Protein AF-A0AAU3GCE4-F1 (afdb_monomer_lite)

Structure (mmCIF, N/CA/C/O backbone):
data_AF-A0AAU3GCE4-F1
#
_entry.id   AF-A0AAU3GCE4-F1
#
loop_
_atom_site.group_PDB
_atom_site.id
_atom_site.type_symbol
_atom_site.label_atom_id
_atom_site.label_alt_id
_atom_site.label_comp_id
_atom_site.label_asym_id
_atom_site.label_entity_id
_atom_site.label_seq_id
_atom_site.pdbx_PDB_ins_code
_atom_site.Cartn_x
_atom_site.Cartn_y
_atom_site.Cartn_z
_atom_site.occupancy
_atom_site.B_iso_or_equiv
_atom_site.auth_seq_id
_atom_site.auth_comp_id
_atom_site.auth_asym_id
_atom_site.auth_atom_id
_atom_site.pdbx_PDB_model_num
ATOM 1 N N . MET A 1 1 ? 3.173 -20.255 -7.184 1.00 31.30 1 MET A N 1
ATOM 2 C CA . MET A 1 1 ? 2.419 -20.234 -5.909 1.00 31.30 1 MET A CA 1
ATOM 3 C C . MET A 1 1 ? 2.928 -19.047 -5.088 1.00 31.30 1 MET A C 1
ATOM 5 O O . MET A 1 1 ? 4.115 -19.064 -4.779 1.00 31.30 1 MET A O 1
ATOM 9 N N . PRO A 1 2 ? 2.137 -18.001 -4.779 1.00 40.44 2 PRO A N 1
ATOM 10 C CA . PRO A 1 2 ? 2.605 -16.914 -3.919 1.00 40.44 2 PRO A CA 1
ATOM 11 C C . PRO A 1 2 ? 2.781 -17.434 -2.488 1.00 40.44 2 PRO A C 1
ATOM 13 O O . PRO A 1 2 ? 1.910 -18.124 -1.956 1.00 40.44 2 PRO A O 1
ATOM 16 N N . ARG A 1 3 ? 3.919 -17.129 -1.862 1.00 47.22 3 ARG A N 1
ATOM 17 C CA . ARG A 1 3 ? 4.206 -17.474 -0.465 1.00 47.22 3 ARG A CA 1
ATOM 18 C C . ARG A 1 3 ? 3.305 -16.617 0.428 1.00 47.22 3 ARG A C 1
ATOM 20 O O . ARG A 1 3 ? 3.441 -15.399 0.408 1.00 47.22 3 ARG A O 1
ATOM 27 N N . ARG A 1 4 ? 2.391 -17.227 1.198 1.00 46.94 4 ARG A N 1
ATOM 28 C CA . ARG A 1 4 ? 1.580 -16.497 2.189 1.00 46.94 4 ARG A CA 1
ATOM 29 C C . ARG A 1 4 ? 2.511 -15.905 3.245 1.00 46.94 4 ARG A C 1
ATOM 31 O O . ARG A 1 4 ? 2.972 -16.613 4.137 1.00 46.94 4 ARG A O 1
ATOM 38 N N .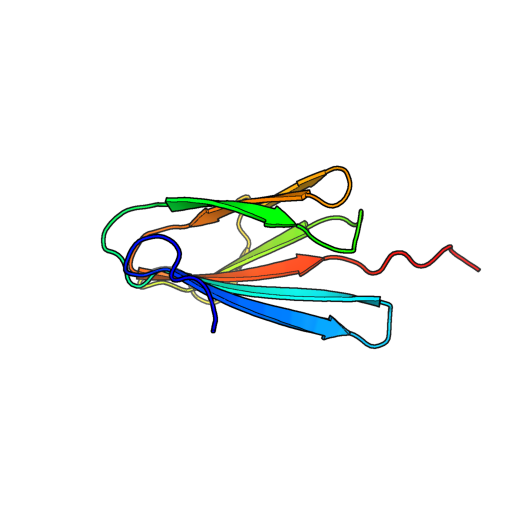 ALA A 1 5 ? 2.816 -14.620 3.122 1.00 51.56 5 ALA A N 1
ATOM 39 C CA . ALA A 1 5 ? 3.416 -13.860 4.202 1.00 51.56 5 ALA A CA 1
ATOM 40 C C . ALA A 1 5 ? 2.374 -13.781 5.332 1.00 51.56 5 ALA A C 1
ATOM 42 O O . ALA A 1 5 ? 1.261 -13.319 5.108 1.00 51.56 5 ALA A O 1
ATOM 43 N N . HIS A 1 6 ? 2.701 -14.326 6.506 1.00 54.88 6 HIS A N 1
ATOM 44 C CA . HIS A 1 6 ? 1.993 -14.129 7.778 1.00 54.88 6 HIS A CA 1
ATOM 45 C C . HIS A 1 6 ? 0.462 -13.959 7.690 1.00 54.88 6 HIS A C 1
ATOM 47 O O . HIS A 1 6 ? -0.030 -12.857 7.875 1.00 54.88 6 HIS A O 1
ATOM 53 N N . GLY A 1 7 ? -0.285 -15.039 7.420 1.00 67.19 7 GLY A N 1
ATOM 54 C CA . GLY A 1 7 ? -1.729 -15.219 7.697 1.00 67.19 7 GLY A CA 1
ATOM 55 C C . GLY A 1 7 ? -2.775 -14.265 7.082 1.00 67.19 7 GLY A C 1
ATOM 56 O O . GLY A 1 7 ? -3.913 -14.682 6.899 1.00 67.19 7 GLY A O 1
ATOM 57 N N . GLY A 1 8 ? -2.424 -13.032 6.731 1.00 86.81 8 GLY A N 1
ATOM 58 C CA . GLY A 1 8 ? -3.348 -11.966 6.352 1.00 86.81 8 GLY A CA 1
ATOM 59 C C . GLY A 1 8 ? -2.704 -10.858 5.523 1.00 86.81 8 GLY A C 1
ATOM 60 O O . GLY A 1 8 ? -3.345 -9.837 5.309 1.00 86.81 8 GLY A O 1
ATOM 61 N N . LEU A 1 9 ? -1.468 -11.038 5.043 1.00 93.62 9 LEU A N 1
ATOM 62 C CA . LEU A 1 9 ? -0.875 -10.123 4.072 1.00 93.62 9 LEU A CA 1
ATOM 63 C C . LEU A 1 9 ? -1.079 -10.624 2.644 1.00 93.62 9 LEU A C 1
ATOM 65 O O . LEU A 1 9 ? -0.732 -11.759 2.310 1.00 93.62 9 LEU A O 1
ATOM 69 N N . THR A 1 10 ? -1.585 -9.741 1.789 1.00 94.94 10 THR A N 1
ATOM 70 C CA . THR A 1 10 ? -1.587 -9.907 0.332 1.00 94.94 10 THR A CA 1
ATOM 71 C C . THR A 1 10 ? -0.846 -8.734 -0.288 1.00 94.94 10 THR A C 1
ATOM 73 O O . THR A 1 10 ? -1.091 -7.592 0.087 1.00 94.94 10 THR A O 1
ATOM 76 N N . VAL A 1 11 ? 0.068 -9.016 -1.216 1.00 93.75 11 VAL A N 1
ATOM 77 C CA . VAL A 1 11 ? 0.882 -8.002 -1.897 1.00 93.75 11 VAL A CA 1
ATOM 78 C C . VAL A 1 11 ? 0.732 -8.175 -3.401 1.00 93.75 11 VAL A C 1
ATOM 80 O O . VAL A 1 11 ? 0.957 -9.273 -3.916 1.00 93.75 11 VAL A O 1
ATOM 83 N N . THR A 1 12 ? 0.414 -7.086 -4.092 1.00 94.62 12 THR A N 1
ATOM 84 C CA . THR A 1 12 ? 0.360 -7.005 -5.555 1.00 94.62 12 THR A CA 1
ATOM 85 C C . THR A 1 12 ? 1.269 -5.877 -6.027 1.00 94.62 12 THR A C 1
ATOM 87 O O . THR A 1 12 ? 1.413 -4.861 -5.349 1.00 94.62 12 THR A O 1
ATOM 90 N N . VAL A 1 13 ? 1.913 -6.056 -7.181 1.00 92.69 13 VAL A N 1
ATOM 91 C CA . VAL A 1 13 ? 2.844 -5.073 -7.743 1.00 92.69 13 VAL A CA 1
ATOM 92 C C . VAL A 1 13 ? 2.525 -4.841 -9.211 1.00 92.69 13 VAL A C 1
ATOM 94 O O . VAL A 1 13 ? 2.432 -5.789 -9.989 1.00 92.69 13 VAL A O 1
ATOM 97 N N . PHE A 1 14 ? 2.442 -3.570 -9.585 1.00 92.06 14 PHE A N 1
ATOM 98 C CA . PHE A 1 14 ? 2.261 -3.100 -10.949 1.00 92.06 14 PHE A CA 1
ATOM 99 C C . PHE A 1 14 ? 3.477 -2.279 -11.367 1.00 92.06 14 PHE A C 1
ATOM 101 O O . PHE A 1 14 ? 4.056 -1.549 -10.561 1.00 92.06 14 PHE A O 1
ATOM 108 N N . ARG A 1 15 ? 3.879 -2.410 -12.632 1.00 90.81 15 ARG A N 1
ATOM 109 C CA . ARG A 1 15 ? 4.906 -1.569 -13.250 1.00 90.81 15 ARG A CA 1
ATOM 110 C C . ARG A 1 15 ? 4.226 -0.636 -14.245 1.00 90.81 15 ARG A C 1
ATOM 112 O O . ARG A 1 15 ? 3.497 -1.100 -15.117 1.00 90.81 15 ARG A O 1
ATOM 119 N N . ASN A 1 16 ? 4.492 0.652 -14.104 1.00 89.38 16 ASN A N 1
ATOM 120 C CA . ASN A 1 16 ? 4.037 1.690 -15.013 1.00 89.38 16 ASN A CA 1
ATOM 121 C C . ASN A 1 16 ? 4.956 1.758 -16.243 1.00 89.38 16 ASN A C 1
ATOM 123 O O . ASN A 1 16 ? 6.107 1.317 -16.205 1.00 89.38 16 ASN A O 1
ATOM 127 N N . ALA A 1 17 ? 4.454 2.326 -17.342 1.00 89.50 17 ALA A N 1
ATOM 128 C CA . ALA A 1 17 ? 5.211 2.454 -18.592 1.00 89.50 17 ALA A CA 1
ATOM 129 C C . ALA A 1 17 ? 6.473 3.329 -18.453 1.00 89.50 17 ALA A C 1
ATOM 131 O O . ALA A 1 17 ? 7.459 3.096 -19.144 1.00 89.50 17 ALA A O 1
ATOM 132 N N . ASP A 1 18 ? 6.460 4.287 -17.524 1.00 84.19 18 ASP A N 1
ATOM 133 C CA . ASP A 1 18 ? 7.585 5.165 -17.175 1.00 84.19 18 ASP A CA 1
ATOM 134 C C . ASP A 1 18 ? 8.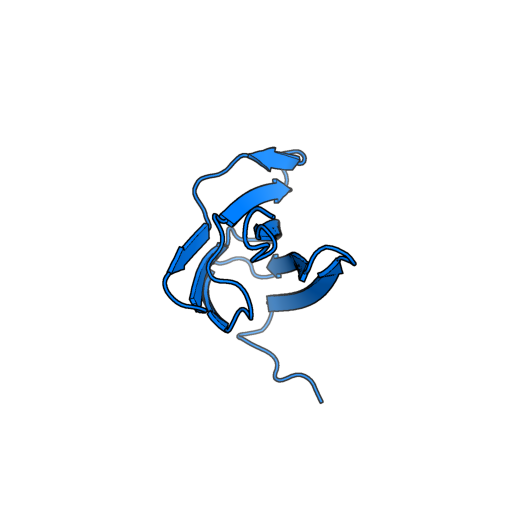640 4.488 -16.273 1.00 84.19 18 ASP A C 1
ATOM 136 O O . ASP A 1 18 ? 9.578 5.128 -15.801 1.00 84.19 18 ASP A O 1
ATOM 140 N N . GLY A 1 19 ? 8.485 3.190 -15.999 1.00 85.25 19 GLY A N 1
ATOM 141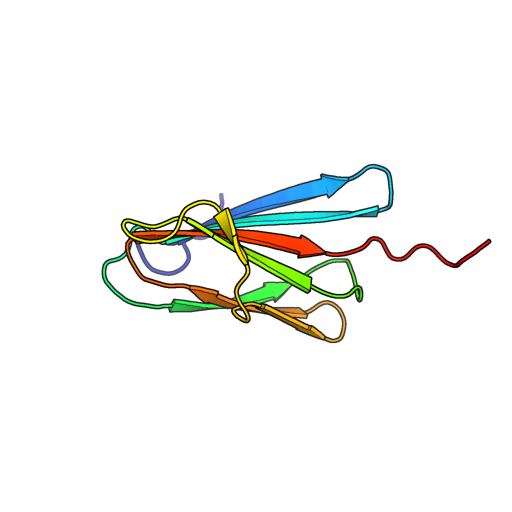 C CA . GLY A 1 19 ? 9.361 2.432 -15.112 1.00 85.25 19 GLY A CA 1
ATOM 142 C C . GLY A 1 19 ? 9.046 2.597 -13.624 1.00 85.25 19 GLY A C 1
ATOM 143 O O . GLY A 1 19 ? 9.667 1.913 -12.808 1.00 85.25 19 GLY A O 1
ATOM 144 N N . GLY A 1 20 ? 8.076 3.441 -13.256 1.00 87.56 20 GLY A N 1
ATOM 145 C CA . GLY A 1 20 ? 7.554 3.525 -11.896 1.00 87.56 20 GLY A CA 1
ATOM 146 C C . GLY A 1 20 ? 6.850 2.239 -11.469 1.00 87.56 20 GLY A C 1
ATOM 147 O O . GLY A 1 20 ? 6.506 1.381 -12.287 1.00 87.56 20 GLY A O 1
ATOM 148 N N . GLN A 1 21 ? 6.631 2.083 -10.166 1.00 90.75 21 GLN A N 1
ATOM 149 C CA . GLN A 1 21 ? 5.915 0.929 -9.626 1.00 90.75 21 GLN A CA 1
ATOM 150 C C . GLN A 1 21 ? 4.818 1.367 -8.662 1.00 90.75 21 GLN A C 1
ATOM 152 O O . GLN A 1 21 ? 4.987 2.322 -7.906 1.00 90.75 21 GLN A O 1
ATOM 157 N N . VAL A 1 22 ? 3.721 0.616 -8.649 1.00 93.06 22 VAL A N 1
ATOM 158 C CA . VAL A 1 22 ? 2.678 0.713 -7.626 1.00 93.06 22 VAL A CA 1
ATOM 159 C C . VAL A 1 22 ? 2.631 -0.611 -6.883 1.00 93.06 22 VAL A C 1
ATOM 161 O O . VAL A 1 22 ? 2.516 -1.670 -7.499 1.00 93.06 22 VAL A O 1
ATOM 164 N N . VAL A 1 23 ? 2.751 -0.558 -5.563 1.00 93.69 23 VAL A N 1
ATOM 165 C CA . VAL A 1 23 ? 2.626 -1.714 -4.677 1.00 93.69 23 VAL A CA 1
ATOM 166 C C . VAL A 1 23 ? 1.346 -1.552 -3.875 1.00 93.69 23 VAL A C 1
ATOM 168 O O . VAL A 1 23 ? 1.178 -0.561 -3.170 1.00 93.69 23 VAL A O 1
ATOM 171 N N . GLU A 1 24 ? 0.461 -2.533 -3.958 1.00 96.50 24 GLU A N 1
ATOM 172 C CA . GLU A 1 24 ? -0.742 -2.609 -3.135 1.00 96.50 24 GLU A CA 1
ATOM 173 C C . GLU A 1 24 ? -0.553 -3.692 -2.081 1.00 96.50 24 GLU A C 1
ATOM 175 O O . GLU A 1 24 ? -0.238 -4.840 -2.406 1.00 96.50 24 GLU A O 1
ATOM 180 N N . ILE A 1 25 ? -0.726 -3.322 -0.814 1.00 96.94 25 ILE A N 1
ATOM 181 C CA . ILE A 1 25 ? -0.540 -4.224 0.318 1.00 96.94 25 ILE A CA 1
ATOM 182 C C . ILE A 1 25 ? -1.801 -4.226 1.168 1.00 96.94 25 ILE A C 1
ATOM 184 O O . ILE A 1 25 ? -2.130 -3.232 1.810 1.00 96.94 25 ILE A O 1
ATOM 188 N N . LEU A 1 26 ? -2.485 -5.363 1.198 1.00 97.69 26 LEU A N 1
ATOM 189 C CA . LEU A 1 26 ? -3.649 -5.591 2.041 1.00 97.69 26 LEU A CA 1
ATOM 190 C C . LEU A 1 26 ? -3.223 -6.352 3.296 1.00 97.69 26 LEU A C 1
ATOM 192 O O . LEU A 1 26 ? -2.756 -7.489 3.194 1.00 97.69 26 LEU A O 1
ATOM 196 N N . ASN A 1 27 ? -3.430 -5.751 4.468 1.00 96.75 27 ASN A N 1
ATOM 197 C CA . ASN A 1 27 ? -3.339 -6.424 5.757 1.00 96.75 27 ASN A CA 1
ATOM 198 C C . ASN A 1 27 ? -4.742 -6.716 6.292 1.00 96.75 27 ASN A C 1
ATOM 200 O O . ASN A 1 27 ? -5.372 -5.869 6.917 1.00 96.75 27 ASN A O 1
ATOM 204 N N . THR A 1 28 ? -5.235 -7.937 6.086 1.00 96.75 28 THR A N 1
ATOM 205 C CA . THR A 1 28 ? -6.504 -8.404 6.667 1.00 96.75 28 THR A CA 1
ATOM 206 C C . THR A 1 28 ? -6.355 -8.862 8.119 1.00 96.75 28 THR A C 1
ATOM 208 O O . THR A 1 28 ? -7.342 -9.241 8.750 1.00 96.75 28 THR A O 1
ATOM 211 N N . GLY A 1 29 ? -5.129 -8.881 8.649 1.00 94.69 29 GLY A N 1
ATOM 212 C CA . GLY A 1 29 ? -4.843 -9.241 10.028 1.00 94.69 29 GLY A CA 1
ATOM 213 C C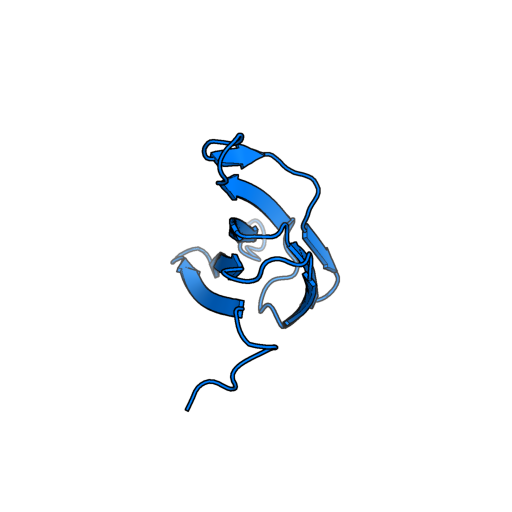 . GLY A 1 29 ? -5.347 -8.197 11.024 1.00 94.69 29 GLY A C 1
ATOM 214 O O . GLY A 1 29 ? -5.623 -7.044 10.692 1.00 94.69 29 GLY A O 1
ATOM 215 N N . THR A 1 30 ? -5.448 -8.610 12.285 1.00 94.75 30 THR A N 1
ATOM 216 C CA . THR A 1 30 ? -5.814 -7.730 13.406 1.00 94.75 30 THR A CA 1
ATOM 217 C C . THR A 1 30 ? -4.603 -7.109 14.095 1.00 94.75 30 THR A C 1
ATOM 219 O O . THR A 1 30 ? -4.763 -6.375 15.065 1.00 94.75 30 THR A O 1
ATOM 222 N N . THR A 1 31 ? -3.396 -7.402 13.612 1.00 93.94 31 THR A N 1
ATOM 223 C CA . THR A 1 31 ? -2.130 -6.891 14.139 1.00 93.94 31 THR A CA 1
ATOM 224 C C . THR A 1 31 ? -1.414 -6.062 13.084 1.00 93.94 31 THR A C 1
ATOM 226 O O . THR A 1 31 ? -1.497 -6.362 11.890 1.00 93.94 31 THR A O 1
ATOM 229 N N . ALA A 1 32 ? -0.680 -5.044 13.529 1.00 95.31 32 ALA A N 1
ATOM 230 C CA . ALA A 1 32 ? 0.242 -4.334 12.657 1.00 95.31 32 ALA A CA 1
ATOM 231 C C . ALA A 1 32 ? 1.358 -5.278 12.182 1.00 95.31 32 ALA A C 1
ATOM 233 O O . ALA A 1 32 ? 1.756 -6.192 12.911 1.00 95.31 32 ALA A O 1
ATOM 234 N N . VAL A 1 33 ? 1.853 -5.061 10.965 1.00 95.31 33 VAL A N 1
ATOM 235 C CA . VAL A 1 33 ? 2.956 -5.839 10.395 1.00 95.31 33 VAL A CA 1
ATOM 236 C C . VAL A 1 33 ? 3.973 -4.903 9.766 1.00 95.31 33 VAL A C 1
ATOM 238 O O . VAL A 1 33 ? 3.611 -4.041 8.975 1.00 95.31 33 VAL A O 1
ATOM 241 N N . THR A 1 34 ? 5.250 -5.124 10.059 1.00 93.88 34 THR A N 1
ATOM 242 C CA . THR A 1 34 ? 6.347 -4.518 9.303 1.00 93.88 34 THR A CA 1
ATOM 243 C C . THR A 1 34 ? 6.895 -5.538 8.317 1.00 93.88 34 THR A C 1
ATOM 245 O O . THR A 1 34 ? 7.159 -6.684 8.689 1.00 93.88 34 THR A O 1
ATOM 248 N N . THR A 1 35 ? 7.068 -5.143 7.058 1.00 90.25 35 THR A N 1
ATOM 249 C CA . THR A 1 35 ? 7.597 -6.022 6.011 1.00 90.25 35 THR A CA 1
ATOM 250 C C . THR A 1 35 ? 8.644 -5.318 5.158 1.00 90.25 35 THR A C 1
ATOM 252 O O . THR A 1 35 ? 8.582 -4.106 4.954 1.00 90.25 35 THR A O 1
ATOM 255 N N . ASP A 1 36 ? 9.601 -6.096 4.660 1.00 90.69 36 ASP A N 1
ATOM 256 C CA . ASP A 1 36 ? 10.618 -5.650 3.717 1.00 90.69 36 ASP A CA 1
ATOM 257 C C . ASP A 1 36 ? 10.339 -6.290 2.348 1.00 90.69 36 ASP A C 1
ATOM 259 O O . ASP A 1 36 ? 10.222 -7.511 2.215 1.00 90.69 36 ASP A O 1
ATOM 263 N N . LEU A 1 37 ? 10.232 -5.454 1.320 1.00 87.12 37 LEU A N 1
ATOM 264 C CA . LEU A 1 37 ? 9.940 -5.822 -0.061 1.00 87.12 37 LEU A CA 1
ATOM 265 C C . LEU A 1 37 ? 11.141 -5.471 -0.941 1.00 87.12 37 LEU A C 1
ATOM 267 O O . LEU A 1 37 ? 11.772 -4.427 -0.767 1.00 87.12 37 LEU A O 1
ATOM 271 N N . LEU A 1 38 ? 11.447 -6.331 -1.911 1.00 82.94 38 LEU A N 1
ATOM 272 C CA . LEU A 1 38 ? 12.398 -6.001 -2.971 1.00 82.94 38 LEU A CA 1
ATOM 273 C C . LEU A 1 38 ? 11.657 -5.245 -4.070 1.00 82.94 38 LEU A C 1
ATOM 275 O O . LEU A 1 38 ? 10.681 -5.748 -4.627 1.00 82.94 38 LEU A O 1
ATOM 279 N N . THR A 1 39 ? 12.127 -4.042 -4.374 1.00 78.38 39 THR A N 1
ATOM 280 C CA . THR A 1 39 ? 11.566 -3.174 -5.408 1.00 78.38 39 THR A CA 1
ATOM 281 C C . THR A 1 39 ? 12.617 -2.928 -6.477 1.00 78.38 39 THR A C 1
ATOM 283 O O . THR A 1 39 ? 13.807 -2.837 -6.191 1.00 78.38 39 THR A O 1
ATOM 286 N N . GLY A 1 40 ? 12.188 -2.850 -7.735 1.00 66.62 40 GLY A N 1
ATOM 287 C CA . GLY A 1 40 ? 13.098 -2.630 -8.860 1.00 66.62 40 GLY A CA 1
ATOM 288 C C . GLY A 1 40 ? 13.562 -1.180 -8.990 1.00 66.62 40 GLY A C 1
ATOM 289 O O . GLY A 1 40 ? 14.452 -0.920 -9.789 1.00 66.62 40 GLY A O 1
ATOM 290 N N . GLY A 1 41 ? 12.947 -0.260 -8.240 1.00 64.94 41 GLY A N 1
ATOM 291 C CA . GLY A 1 41 ? 13.269 1.161 -8.236 1.00 64.94 41 GLY A CA 1
ATOM 292 C C . GLY A 1 41 ? 13.954 1.634 -6.954 1.00 64.94 41 GLY A C 1
ATOM 293 O O . GLY A 1 41 ? 13.699 1.149 -5.849 1.00 64.94 41 GLY A O 1
ATOM 294 N N . ASP A 1 42 ? 14.802 2.629 -7.141 1.00 64.31 42 ASP A N 1
ATOM 295 C CA . ASP A 1 42 ? 15.564 3.429 -6.184 1.00 64.31 42 ASP A CA 1
ATOM 296 C C . ASP A 1 42 ? 14.934 4.822 -5.961 1.00 64.31 42 ASP A C 1
ATOM 298 O O . ASP A 1 42 ? 15.474 5.664 -5.242 1.00 64.31 42 ASP A O 1
ATOM 302 N N . GLY A 1 43 ? 13.746 5.037 -6.534 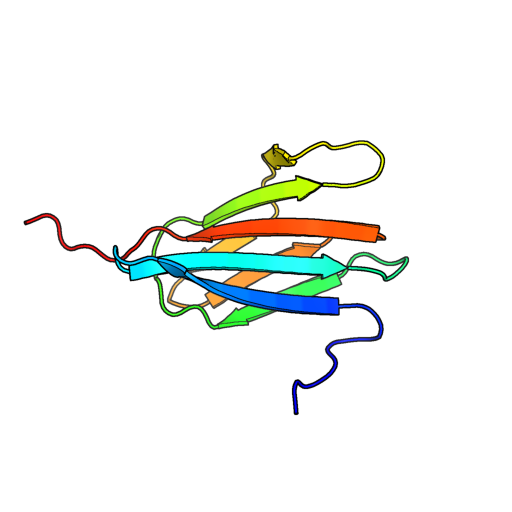1.00 65.25 43 GLY A N 1
ATOM 303 C CA . GLY A 1 43 ? 12.967 6.264 -6.422 1.00 65.25 43 GLY A CA 1
ATOM 304 C C . GLY A 1 43 ? 12.296 6.477 -5.061 1.00 65.25 43 GLY A C 1
ATOM 305 O O . GLY A 1 43 ? 12.091 5.559 -4.263 1.00 65.25 43 GLY A O 1
ATOM 306 N N . ARG A 1 44 ? 11.908 7.734 -4.811 1.00 80.56 44 ARG A N 1
ATOM 307 C CA . ARG A 1 44 ? 11.141 8.159 -3.631 1.00 80.56 44 ARG A CA 1
ATOM 308 C C . ARG A 1 44 ? 9.828 7.373 -3.533 1.00 80.56 44 ARG A C 1
ATOM 310 O O . ARG A 1 44 ? 9.067 7.324 -4.498 1.00 80.56 44 ARG A O 1
ATOM 317 N N . ALA A 1 45 ? 9.557 6.818 -2.353 1.00 88.56 45 ALA A N 1
ATOM 318 C CA . ALA A 1 45 ? 8.295 6.161 -2.034 1.00 88.56 45 ALA A CA 1
ATOM 319 C C . ALA A 1 45 ? 7.286 7.162 -1.457 1.00 88.56 45 ALA A C 1
ATOM 321 O O . ALA A 1 45 ? 7.628 7.952 -0.577 1.00 88.56 45 ALA A O 1
ATOM 322 N N . THR A 1 46 ? 6.044 7.106 -1.933 1.00 93.00 46 THR A N 1
ATOM 323 C CA . THR A 1 46 ? 4.896 7.801 -1.330 1.00 93.00 46 THR A CA 1
ATOM 324 C C . THR A 1 46 ? 3.842 6.766 -0.976 1.00 93.00 46 THR A C 1
ATOM 326 O O . THR A 1 46 ? 3.517 5.934 -1.818 1.00 93.00 46 THR A O 1
ATOM 329 N N . ALA A 1 47 ? 3.326 6.794 0.252 1.00 96.06 47 ALA A N 1
ATOM 330 C CA . ALA A 1 47 ? 2.347 5.825 0.729 1.00 96.06 47 ALA A CA 1
ATOM 331 C C . ALA A 1 47 ? 1.008 6.483 1.063 1.00 96.06 47 ALA A C 1
ATOM 333 O O . ALA A 1 47 ? 0.962 7.593 1.598 1.00 96.06 47 ALA A O 1
ATOM 334 N N . TYR A 1 48 ? -0.065 5.750 0.784 1.00 98.31 48 TYR A N 1
ATOM 335 C CA . TYR A 1 48 ? -1.443 6.116 1.075 1.00 98.31 48 TYR A CA 1
ATOM 336 C C . TYR A 1 48 ? -2.112 4.988 1.853 1.00 98.31 48 TYR A C 1
ATOM 338 O O . TYR A 1 48 ? -1.950 3.818 1.506 1.00 98.31 48 TYR A O 1
ATOM 346 N N . LEU A 1 49 ? -2.868 5.346 2.886 1.00 98.62 49 LEU A N 1
ATOM 347 C CA . LEU A 1 49 ? -3.577 4.426 3.764 1.00 98.62 49 LEU A CA 1
ATOM 348 C C . LEU A 1 49 ? -5.084 4.518 3.533 1.00 98.62 49 LEU A C 1
ATOM 350 O O . LEU A 1 49 ? -5.658 5.609 3.521 1.00 98.62 49 LEU A O 1
ATOM 354 N N . THR A 1 50 ? -5.717 3.358 3.404 1.00 98.62 50 THR A N 1
ATOM 355 C CA . THR A 1 50 ? -7.170 3.203 3.484 1.00 98.62 50 THR A CA 1
ATOM 356 C C . THR A 1 50 ? -7.507 2.222 4.602 1.00 98.62 50 THR A C 1
ATOM 358 O O . THR A 1 50 ? -7.059 1.074 4.583 1.00 98.62 50 THR A O 1
ATOM 361 N N . ASP A 1 51 ? -8.288 2.680 5.578 1.00 98.38 51 ASP A N 1
ATOM 362 C CA . ASP A 1 51 ? -8.813 1.888 6.693 1.00 98.38 51 ASP A CA 1
ATOM 363 C C . ASP A 1 51 ? -10.178 2.448 7.153 1.00 98.38 51 ASP A C 1
ATOM 365 O O . ASP A 1 51 ? -10.819 3.212 6.436 1.00 98.38 51 ASP A O 1
ATOM 369 N N . ALA A 1 52 ? -10.657 2.061 8.338 1.00 98.19 52 ALA A N 1
ATOM 370 C CA . ALA A 1 52 ? -11.947 2.517 8.870 1.00 98.19 52 ALA A CA 1
ATOM 371 C C . ALA A 1 52 ? -12.032 4.036 9.145 1.00 98.19 52 ALA A C 1
ATOM 373 O O . ALA A 1 52 ? -13.126 4.573 9.303 1.00 98.19 52 ALA A O 1
ATOM 374 N N . THR A 1 53 ? -10.889 4.712 9.247 1.00 98.19 53 THR A N 1
ATOM 375 C CA . THR A 1 53 ? -10.732 6.122 9.638 1.00 98.19 53 THR A CA 1
ATOM 376 C C . THR A 1 53 ? -9.973 6.965 8.610 1.00 98.19 53 THR A C 1
ATOM 378 O O . THR A 1 53 ? -10.023 8.191 8.671 1.00 98.19 53 THR A O 1
ATOM 381 N N . HIS A 1 54 ? -9.304 6.330 7.648 1.00 98.44 54 HIS A N 1
ATOM 382 C CA . HIS A 1 54 ? -8.518 6.967 6.596 1.00 98.44 54 HIS A CA 1
ATOM 383 C C . HIS A 1 54 ? -9.050 6.574 5.218 1.00 98.44 54 HIS A C 1
ATOM 385 O O . HIS A 1 54 ? -9.285 5.399 4.945 1.00 98.44 54 HIS A O 1
ATOM 391 N N . SER A 1 55 ? -9.188 7.550 4.322 1.00 98.25 55 SER A N 1
ATOM 392 C CA . SER A 1 55 ? -9.647 7.338 2.948 1.00 98.25 55 SER A CA 1
ATOM 393 C C . SER A 1 55 ? -8.590 7.861 1.983 1.00 98.25 55 SER A C 1
ATOM 395 O O . SER A 1 55 ? -8.590 9.046 1.655 1.00 98.25 55 SER A O 1
ATOM 397 N N . VAL A 1 56 ? -7.690 6.976 1.536 1.00 98.12 56 VAL A N 1
ATOM 398 C CA . VAL A 1 56 ? -6.544 7.313 0.665 1.00 98.12 56 VAL A CA 1
ATOM 399 C C . VAL A 1 56 ? -5.696 8.447 1.266 1.00 98.12 56 VAL A C 1
ATOM 401 O O . VAL A 1 56 ? -5.298 9.404 0.602 1.00 98.12 56 VAL A O 1
ATOM 404 N N . THR A 1 57 ? -5.424 8.353 2.566 1.00 98.56 57 THR A N 1
ATOM 405 C CA . THR A 1 57 ? -4.712 9.393 3.316 1.00 98.56 57 THR A CA 1
ATOM 406 C C . THR A 1 57 ? -3.198 9.224 3.163 1.00 98.56 57 THR A C 1
ATOM 408 O O . THR A 1 57 ? -2.701 8.121 3.391 1.00 98.56 57 THR A O 1
ATOM 411 N N . PRO A 1 58 ? -2.429 10.277 2.826 1.00 97.56 58 PRO A N 1
ATOM 412 C CA . PRO A 1 58 ? -0.969 10.201 2.784 1.00 97.56 58 PRO A CA 1
ATOM 413 C C . PRO A 1 58 ? -0.369 9.854 4.152 1.00 97.56 58 PRO A C 1
ATOM 415 O O . PRO A 1 58 ? -0.749 10.444 5.163 1.00 97.56 58 PRO A O 1
ATOM 418 N N . VAL A 1 59 ? 0.599 8.936 4.187 1.00 97.06 59 VAL A N 1
ATOM 419 C CA . VAL A 1 59 ? 1.257 8.483 5.425 1.00 97.06 59 VAL A CA 1
ATOM 420 C C . VAL A 1 59 ? 2.762 8.284 5.243 1.00 97.06 59 VAL A C 1
ATOM 422 O O . VAL A 1 59 ? 3.245 7.938 4.165 1.00 97.06 59 VAL A O 1
ATOM 425 N N . ALA A 1 60 ? 3.520 8.436 6.329 1.00 93.62 60 ALA A N 1
ATOM 426 C CA . ALA A 1 60 ? 4.946 8.111 6.388 1.00 93.62 60 ALA A CA 1
ATOM 427 C C . ALA A 1 60 ? 5.164 6.635 6.776 1.00 93.62 60 ALA A C 1
ATOM 429 O O . ALA A 1 60 ? 5.842 6.338 7.750 1.00 93.62 60 ALA A O 1
ATOM 430 N N . ALA A 1 61 ? 4.532 5.718 6.040 1.00 88.94 61 ALA A N 1
ATOM 431 C CA . ALA A 1 61 ? 4.515 4.284 6.352 1.00 88.94 61 ALA A CA 1
ATOM 432 C C . ALA A 1 61 ? 5.444 3.446 5.457 1.00 88.94 61 ALA A C 1
ATOM 434 O O . ALA A 1 61 ? 5.439 2.219 5.536 1.00 88.94 61 ALA A O 1
ATOM 435 N N . ALA A 1 62 ? 6.196 4.088 4.558 1.00 89.81 62 ALA A N 1
ATOM 436 C CA . ALA A 1 62 ? 7.021 3.415 3.567 1.00 89.81 62 ALA A CA 1
ATOM 437 C C . ALA A 1 62 ? 8.360 4.131 3.375 1.00 89.81 62 ALA A C 1
ATOM 439 O O . ALA A 1 62 ? 8.407 5.330 3.097 1.00 89.81 62 ALA A O 1
ATOM 440 N N . HIS A 1 63 ? 9.448 3.372 3.469 1.00 85.06 63 HIS A N 1
ATOM 441 C CA . HIS A 1 63 ? 10.809 3.875 3.332 1.00 85.06 63 HIS A CA 1
ATOM 442 C C . HIS A 1 63 ? 11.561 3.063 2.277 1.00 85.06 63 HIS A C 1
ATOM 444 O O . HIS A 1 63 ? 11.873 1.888 2.482 1.00 85.06 63 HIS A O 1
ATOM 450 N N . GLY A 1 64 ? 11.838 3.696 1.135 1.00 80.50 64 GLY A N 1
ATOM 451 C CA . GLY A 1 64 ? 12.642 3.122 0.057 1.00 80.50 64 GLY A CA 1
ATOM 452 C C . GLY A 1 64 ? 14.130 3.439 0.227 1.00 80.50 64 GLY A C 1
ATOM 453 O O . GLY A 1 64 ? 14.489 4.594 0.454 1.00 80.50 64 GLY A O 1
ATOM 454 N N . ARG A 1 65 ? 15.007 2.436 0.104 1.00 77.69 65 ARG A N 1
ATOM 455 C CA . ARG A 1 65 ? 16.466 2.619 0.025 1.00 77.69 65 ARG A CA 1
ATOM 456 C C . ARG A 1 65 ? 17.127 1.479 -0.750 1.00 77.69 65 ARG A C 1
ATOM 458 O O . ARG A 1 65 ? 17.117 0.341 -0.293 1.00 77.69 65 ARG A O 1
ATOM 465 N N . GLY A 1 66 ? 17.763 1.795 -1.882 1.00 74.19 66 GLY A N 1
ATOM 466 C CA . GLY A 1 66 ? 18.611 0.856 -2.633 1.00 74.19 66 GLY A CA 1
ATOM 467 C C . GLY A 1 66 ? 17.891 -0.420 -3.085 1.00 74.19 66 GLY A C 1
ATOM 468 O O . GLY A 1 66 ? 18.342 -1.517 -2.761 1.00 74.19 66 GLY A O 1
ATOM 469 N N . GLY A 1 67 ? 16.745 -0.282 -3.765 1.00 79.00 67 GLY A N 1
ATOM 470 C CA . GLY A 1 67 ? 15.941 -1.417 -4.249 1.00 79.00 67 GLY A CA 1
ATOM 471 C C . GLY A 1 67 ? 15.225 -2.211 -3.147 1.00 79.00 67 GLY A C 1
ATOM 472 O O . GLY A 1 67 ? 14.738 -3.320 -3.373 1.00 79.00 67 GLY A O 1
ATOM 473 N N . ARG A 1 68 ? 15.183 -1.672 -1.926 1.00 85.88 68 ARG A N 1
ATOM 474 C CA . ARG A 1 68 ? 14.420 -2.217 -0.801 1.00 85.88 68 ARG A CA 1
ATOM 475 C C . ARG A 1 68 ? 13.384 -1.215 -0.342 1.00 85.88 68 ARG A C 1
ATOM 477 O O . ARG A 1 68 ? 13.666 -0.022 -0.262 1.00 85.88 68 ARG A O 1
ATOM 484 N N . LEU A 1 69 ? 12.222 -1.729 0.023 1.00 88.62 69 LEU A N 1
ATOM 485 C CA . LEU A 1 69 ? 11.113 -0.980 0.576 1.00 88.62 69 LEU A CA 1
ATOM 486 C C . LEU A 1 69 ? 10.726 -1.596 1.915 1.00 88.62 69 LEU A C 1
ATOM 488 O O . LEU A 1 69 ? 10.278 -2.738 1.957 1.00 88.62 69 LEU A O 1
ATOM 492 N N . ARG A 1 70 ? 10.877 -0.834 2.995 1.00 91.81 70 ARG A N 1
ATOM 493 C CA . ARG A 1 70 ? 10.318 -1.188 4.300 1.00 91.81 70 ARG A CA 1
ATOM 494 C C . ARG A 1 70 ? 8.950 -0.537 4.441 1.00 91.81 70 ARG A C 1
ATOM 496 O O . ARG A 1 70 ? 8.848 0.669 4.216 1.00 91.81 70 ARG A O 1
ATOM 503 N N . ALA A 1 71 ? 7.931 -1.311 4.801 1.00 93.56 71 ALA A N 1
ATOM 504 C CA . ALA A 1 71 ? 6.566 -0.827 4.980 1.00 93.56 71 ALA A CA 1
ATOM 505 C C . ALA A 1 71 ? 5.989 -1.234 6.342 1.00 93.56 71 ALA A C 1
ATOM 507 O O . ALA A 1 71 ? 6.046 -2.410 6.709 1.00 93.56 71 ALA A O 1
ATOM 508 N N . ASP A 1 72 ? 5.398 -0.267 7.043 1.00 95.56 72 ASP A N 1
ATOM 509 C CA . ASP A 1 72 ? 4.654 -0.461 8.288 1.00 95.56 72 ASP A CA 1
ATOM 510 C C . ASP A 1 72 ? 3.150 -0.459 7.988 1.00 95.56 72 ASP A C 1
ATOM 512 O O . ASP A 1 72 ? 2.585 0.514 7.489 1.00 95.56 72 ASP A O 1
ATOM 516 N N . LEU A 1 73 ? 2.490 -1.582 8.249 1.00 96.88 73 LEU A N 1
ATOM 517 C CA . LEU A 1 73 ? 1.129 -1.854 7.801 1.00 96.88 73 LEU A CA 1
ATOM 518 C C . LEU A 1 73 ? 0.201 -1.920 9.007 1.00 96.88 73 LEU A C 1
ATOM 520 O O . LEU A 1 73 ? 0.315 -2.824 9.839 1.00 96.88 73 LEU A O 1
ATOM 524 N N . ALA A 1 74 ? -0.738 -0.979 9.083 1.00 97.44 74 ALA A N 1
ATOM 525 C CA . ALA A 1 74 ? -1.810 -1.007 10.070 1.00 97.44 74 ALA A CA 1
ATOM 526 C C . ALA A 1 74 ? -2.649 -2.300 9.946 1.00 97.44 74 ALA A C 1
ATOM 528 O O . ALA A 1 74 ? -2.676 -2.925 8.885 1.00 97.44 74 ALA A O 1
ATOM 529 N N . PRO A 1 75 ? -3.315 -2.756 11.019 1.00 96.69 75 PRO A N 1
ATOM 530 C CA . PRO A 1 75 ? -4.281 -3.844 10.920 1.00 96.69 75 PRO A CA 1
ATOM 531 C C . PRO A 1 75 ? -5.485 -3.430 10.067 1.00 96.69 75 PRO A C 1
ATOM 533 O O . PRO A 1 75 ? -5.902 -2.275 10.103 1.00 96.69 75 PRO A O 1
ATOM 536 N N . ARG A 1 76 ? -6.099 -4.394 9.374 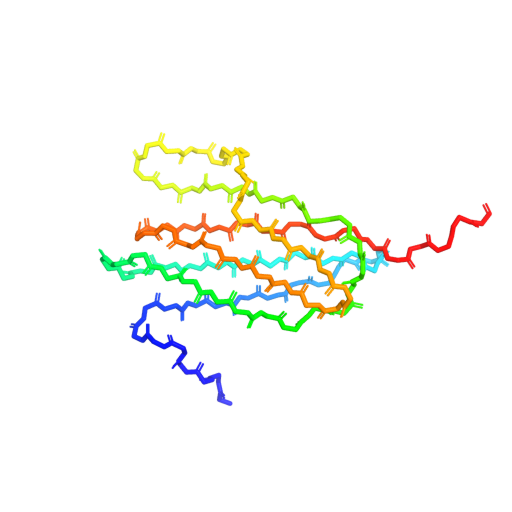1.00 97.50 76 ARG A N 1
ATOM 537 C CA . ARG A 1 76 ? -7.322 -4.197 8.570 1.00 97.50 76 ARG A CA 1
ATOM 538 C C . ARG A 1 76 ? -7.240 -3.017 7.596 1.00 97.50 76 ARG A C 1
ATOM 540 O O . ARG A 1 76 ? -8.177 -2.225 7.506 1.00 97.50 76 ARG A O 1
ATOM 547 N N . SER A 1 77 ? -6.132 -2.907 6.876 1.00 98.25 77 SER A N 1
ATOM 548 C CA . SER A 1 77 ? -5.879 -1.776 5.988 1.00 98.25 77 SER A CA 1
ATOM 549 C C . SER A 1 77 ? -5.406 -2.191 4.602 1.00 98.25 77 SER A C 1
ATOM 551 O O . SER A 1 77 ? -4.859 -3.278 4.400 1.00 98.25 77 SER A O 1
ATOM 553 N N . LEU A 1 78 ? -5.605 -1.280 3.653 1.00 98.44 78 LEU A N 1
ATOM 554 C CA . LEU A 1 78 ? -4.937 -1.267 2.361 1.00 98.44 78 LEU A CA 1
ATOM 555 C C . LEU A 1 78 ? -3.920 -0.122 2.354 1.00 98.44 78 LEU A C 1
ATOM 557 O O . LEU A 1 78 ? -4.287 1.038 2.550 1.00 98.44 78 LEU A O 1
ATOM 561 N N . THR A 1 79 ? -2.661 -0.451 2.083 1.00 98.06 79 THR A N 1
ATOM 562 C CA . THR A 1 79 ? -1.597 0.526 1.847 1.00 98.06 79 THR A CA 1
ATOM 563 C C . THR A 1 79 ? -1.200 0.495 0.376 1.00 98.06 79 THR A C 1
ATOM 565 O O . THR A 1 79 ? -0.757 -0.539 -0.127 1.00 98.06 79 THR A O 1
ATOM 568 N N . THR A 1 80 ? -1.313 1.635 -0.303 1.00 97.38 80 THR A N 1
ATOM 569 C CA . THR A 1 80 ? -0.836 1.821 -1.680 1.00 97.38 80 THR A CA 1
ATOM 570 C C . THR A 1 80 ? 0.461 2.613 -1.650 1.00 97.38 80 THR A C 1
ATOM 572 O O . THR A 1 80 ? 0.498 3.727 -1.130 1.00 97.38 80 THR A O 1
ATOM 575 N N . ILE A 1 81 ? 1.530 2.051 -2.206 1.00 94.75 81 ILE A N 1
ATOM 576 C CA . ILE A 1 81 ? 2.852 2.674 -2.262 1.00 94.75 81 ILE A CA 1
ATOM 577 C C . ILE A 1 81 ? 3.204 2.940 -3.719 1.00 94.75 81 ILE A C 1
ATOM 579 O O . ILE A 1 81 ? 3.252 2.019 -4.531 1.00 94.75 81 ILE A O 1
ATOM 583 N N . VAL A 1 82 ? 3.484 4.198 -4.039 1.00 92.56 82 VAL A N 1
ATOM 584 C CA . VAL A 1 82 ? 3.938 4.639 -5.357 1.00 92.56 82 VAL A CA 1
ATOM 585 C C . VAL A 1 82 ? 5.440 4.888 -5.300 1.00 92.56 82 VAL A C 1
ATOM 587 O O . VAL A 1 82 ? 5.921 5.639 -4.448 1.00 92.56 82 VAL A O 1
ATOM 590 N N . LEU A 1 83 ? 6.171 4.255 -6.211 1.00 89.12 83 LEU A N 1
ATOM 591 C CA . LEU A 1 83 ? 7.610 4.399 -6.399 1.00 89.12 83 LEU A CA 1
ATOM 592 C C . LEU A 1 83 ? 7.850 5.094 -7.738 1.00 89.12 83 LEU A C 1
ATOM 594 O O . LEU A 1 83 ? 7.367 4.627 -8.773 1.00 89.12 83 LEU A O 1
ATOM 598 N N . GLY A 1 84 ? 8.600 6.196 -7.718 1.00 82.62 84 GLY A N 1
ATOM 599 C CA . GLY A 1 84 ? 9.004 6.878 -8.947 1.00 82.62 84 GLY A CA 1
ATOM 600 C C . GLY A 1 84 ? 9.847 5.974 -9.852 1.00 82.62 84 GLY A C 1
ATOM 601 O O . GLY A 1 84 ? 10.647 5.174 -9.360 1.00 82.62 84 GLY A O 1
ATOM 602 N N . GLY A 1 85 ? 9.665 6.102 -11.168 1.00 67.25 85 GLY A N 1
ATOM 603 C CA . GLY A 1 85 ? 10.515 5.441 -12.154 1.00 67.25 85 GLY A CA 1
ATOM 604 C C . GLY A 1 85 ? 11.919 6.039 -12.157 1.00 67.25 85 GLY A C 1
ATOM 605 O O . GLY A 1 85 ? 12.081 7.257 -12.069 1.00 67.25 85 GLY A O 1
ATOM 606 N N . GLY A 1 86 ? 12.938 5.184 -12.252 1.00 59.41 86 GLY A N 1
ATOM 607 C CA . GLY A 1 86 ? 14.323 5.592 -12.480 1.00 59.41 86 GLY A CA 1
ATOM 608 C C . GLY A 1 86 ? 14.512 6.079 -13.915 1.00 59.41 86 GLY A C 1
ATOM 609 O O . GLY A 1 86 ? 15.136 5.402 -14.725 1.00 59.41 86 GLY A O 1
ATOM 610 N N . GLY A 1 87 ? 13.926 7.224 -14.253 1.00 47.59 87 GLY A N 1
ATOM 611 C CA . GLY A 1 87 ? 14.259 7.951 -15.467 1.00 47.59 87 GLY A CA 1
ATOM 612 C C . GLY A 1 87 ? 15.485 8.809 -15.198 1.00 47.59 87 GLY A C 1
ATOM 613 O O . GLY A 1 87 ? 15.411 9.764 -14.426 1.00 47.59 87 GLY A O 1
ATOM 614 N N . HIS A 1 88 ? 16.611 8.492 -15.840 1.00 47.50 88 HIS A N 1
ATOM 615 C CA . HIS A 1 88 ? 17.601 9.521 -16.128 1.00 47.50 88 HIS A CA 1
ATOM 616 C C . HIS A 1 88 ? 16.859 10.688 -16.783 1.00 47.50 88 HIS A C 1
ATOM 618 O O . HIS A 1 88 ? 16.158 10.488 -17.775 1.00 47.50 88 HIS A O 1
ATOM 624 N N . ALA A 1 89 ? 16.973 11.879 -16.194 1.00 41.34 89 ALA A N 1
ATOM 625 C CA . ALA A 1 89 ? 16.650 13.106 -16.899 1.00 41.34 89 ALA A CA 1
ATOM 626 C C . ALA A 1 89 ? 17.423 13.070 -18.226 1.00 41.34 89 ALA A C 1
ATOM 628 O O . ALA A 1 89 ? 18.655 13.000 -18.213 1.00 41.34 89 ALA A O 1
ATOM 629 N N . GLY A 1 90 ? 16.686 12.976 -19.333 1.00 35.81 90 GLY A N 1
ATOM 630 C CA . GLY A 1 90 ? 17.216 13.244 -20.666 1.00 35.81 90 GLY A CA 1
ATOM 631 C C . GLY A 1 90 ? 17.492 14.726 -20.841 1.00 35.81 90 GLY A C 1
ATOM 632 O O . GLY A 1 90 ? 16.842 15.530 -20.131 1.00 35.81 90 GLY A O 1
#

Secondary structure (DSSP, 8-state):
-----TTTEEEEEEE-TTS-EEEEEEE-SSS-EEEEEE-S--SPEEEEEESSS-SSEEES-EEEETTEEEEEE-TTEEEEEEE-------

pLDDT: mean 84.83, std 17.05, range [31.3, 98.62]

Radius of gyration: 13.13 Å; chains: 1; bounding box: 31×34×35 Å

Sequence (90 aa):
MPRRAHGGLTVTVFRNADGGQVVEILNTGTTAVTTDLLTGGDGRATAYLTDATHSVTPVAAAHGRGGRLRADLAPRSLTTIVLGGGGHAG

Foldseek 3Di:
DDDPDPPFWDWDKDADPLRKIKIKIFGQAQDKDKDKDFAPDQADKWKFKDAPPGDRHTDPQWDHHDRMIIGIGHHRIIMMIIGGGPDDDD